Protein AF-A0A4S2LSS7-F1 (afdb_monomer_lite)

pLDDT: mean 70.33, std 18.89, range [40.91, 97.19]

Sequence (166 aa):
HYPRILLAERMEAREIIANPADLASRGIEGVDDLSCWMYGPEFIDEPKIPVSPLTPDRSPDGVELKTIRATVNVLSTRSVSERLFVRWSSWFTLLKAIAWLRRFIQYLMHKFKRHIIMPTAGHLQVKELTEAQMVIVRQVQAEVYGDEINRLKTDTQSKPTRVSAL

Secondary structure (DSSP, 8-state):
--HHHHHHHHHHHHHHHT-HHHHHHH---SHHHHHHHHH--GGGSSS-----S---S-PPTT-----------------HHHHHHHH-S-HHHHHHHHHHHHHHHHHHHHHTTS--SPPPPSSPPHHHHHHHHHHHHHHHHHHHSHHHHHHHHHHHHS--------

Structure (mmCIF, N/CA/C/O backbone):
data_AF-A0A4S2LSS7-F1
#
_entry.id   AF-A0A4S2LSS7-F1
#
loop_
_atom_site.group_PDB
_atom_site.id
_atom_site.type_symbol
_atom_site.label_atom_id
_atom_site.label_alt_id
_atom_site.label_comp_id
_atom_site.label_asym_id
_atom_site.label_entity_id
_atom_site.label_seq_id
_atom_site.pdbx_PDB_ins_code
_atom_site.Cartn_x
_atom_site.Cartn_y
_atom_site.Cartn_z
_atom_site.occupancy
_atom_site.B_iso_or_equiv
_atom_site.auth_seq_id
_atom_site.auth_comp_id
_atom_site.auth_asym_id
_atom_site.auth_atom_id
_atom_site.pdbx_PDB_model_num
ATOM 1 N N . HIS A 1 1 ? -22.829 68.697 -2.150 1.00 48.81 1 HIS A N 1
ATOM 2 C CA . HIS A 1 1 ? -21.864 67.646 -2.541 1.00 48.81 1 HIS A CA 1
ATOM 3 C C . HIS A 1 1 ? -20.801 67.314 -1.479 1.00 48.81 1 HIS A C 1
ATOM 5 O O . HIS A 1 1 ? -20.144 66.297 -1.626 1.00 48.81 1 HIS A O 1
ATOM 11 N N . TYR A 1 2 ? -20.689 68.070 -0.377 1.00 45.69 2 TYR A N 1
ATOM 12 C CA . TYR A 1 2 ? -19.737 67.810 0.719 1.00 45.69 2 TYR A CA 1
ATOM 13 C C . TYR A 1 2 ? -20.158 66.838 1.856 1.00 45.69 2 TYR A C 1
ATOM 15 O O . TYR A 1 2 ? -19.264 66.291 2.492 1.00 45.69 2 TYR A O 1
ATOM 23 N N . PRO A 1 3 ? -21.446 66.537 2.142 1.00 49.56 3 PRO A N 1
ATOM 24 C CA . PRO A 1 3 ? -21.781 65.740 3.334 1.00 49.56 3 PRO A CA 1
ATOM 25 C C . PRO A 1 3 ? -21.597 64.222 3.162 1.00 49.56 3 PRO A C 1
ATOM 27 O O . PRO A 1 3 ? -21.523 63.507 4.154 1.00 49.56 3 PRO A O 1
ATOM 30 N N . ARG A 1 4 ? -21.510 63.708 1.924 1.00 40.91 4 ARG A N 1
ATOM 31 C CA . ARG A 1 4 ? -21.318 62.265 1.671 1.00 40.91 4 ARG A CA 1
ATOM 32 C C . ARG A 1 4 ? -19.874 61.798 1.859 1.00 40.91 4 ARG A C 1
ATOM 34 O O . ARG A 1 4 ? -19.673 60.651 2.231 1.00 40.91 4 ARG A O 1
ATOM 41 N N . ILE A 1 5 ? -18.898 62.680 1.642 1.00 45.28 5 ILE A N 1
ATOM 42 C CA . ILE A 1 5 ? -17.471 62.349 1.774 1.00 45.28 5 ILE A CA 1
ATOM 43 C C . ILE A 1 5 ? -17.118 62.164 3.256 1.00 45.28 5 ILE A C 1
ATOM 45 O O . ILE A 1 5 ? -16.554 61.144 3.625 1.00 45.28 5 ILE A O 1
ATOM 49 N N . LEU A 1 6 ? -17.600 63.064 4.121 1.00 46.19 6 LEU A N 1
ATOM 50 C CA . LEU A 1 6 ? -17.404 62.970 5.575 1.00 46.19 6 LEU A CA 1
ATOM 51 C C . LEU A 1 6 ? -18.062 61.728 6.199 1.00 46.19 6 LEU A C 1
ATOM 53 O O . LEU A 1 6 ? -17.600 61.227 7.218 1.00 46.19 6 LEU A O 1
ATOM 57 N N . LEU A 1 7 ? -19.154 61.229 5.610 1.00 47.69 7 LEU A N 1
ATOM 58 C CA . LEU A 1 7 ? -19.819 60.001 6.057 1.00 47.69 7 LEU A CA 1
ATOM 59 C C . LEU A 1 7 ? -19.039 58.744 5.661 1.00 47.69 7 LEU A C 1
ATOM 61 O O . LEU A 1 7 ? -18.979 57.819 6.463 1.00 47.69 7 LEU A O 1
ATOM 65 N N . ALA A 1 8 ? -18.434 58.719 4.471 1.00 45.53 8 ALA A N 1
ATOM 66 C CA . ALA A 1 8 ? -17.576 57.616 4.043 1.00 45.53 8 ALA A CA 1
ATOM 67 C C . ALA A 1 8 ? -16.301 57.554 4.898 1.00 45.53 8 ALA A C 1
ATOM 69 O O . ALA A 1 8 ? -16.014 56.517 5.481 1.00 45.53 8 ALA A O 1
ATOM 70 N N . GLU A 1 9 ? -15.638 58.693 5.099 1.00 44.44 9 GLU A N 1
ATOM 71 C CA . GLU A 1 9 ? -14.413 58.808 5.902 1.00 44.44 9 GLU A CA 1
ATOM 72 C C . GLU A 1 9 ? -14.654 58.444 7.384 1.00 44.44 9 GLU A C 1
ATOM 74 O O . GLU A 1 9 ? -13.829 57.803 8.032 1.00 44.44 9 GLU A O 1
ATOM 79 N N . ARG A 1 10 ? -15.845 58.758 7.920 1.00 44.72 10 ARG A N 1
ATOM 80 C CA . ARG A 1 10 ? -16.262 58.375 9.283 1.00 44.72 10 ARG A CA 1
ATOM 81 C C . ARG A 1 10 ? -16.635 56.893 9.424 1.00 44.72 10 ARG A C 1
ATOM 83 O O . ARG A 1 10 ? -16.592 56.374 10.539 1.00 44.72 10 ARG A O 1
ATOM 90 N N . MET A 1 11 ? -17.030 56.226 8.340 1.00 46.72 11 MET A N 1
ATOM 91 C CA . MET A 1 11 ? -17.327 54.786 8.329 1.00 46.72 11 MET A CA 1
ATOM 92 C C . MET A 1 11 ? -16.046 53.969 8.135 1.00 46.72 11 MET A C 1
ATOM 94 O O . MET A 1 11 ? -15.845 53.000 8.859 1.00 46.72 11 MET A O 1
ATOM 98 N N . GLU A 1 12 ? -15.136 54.431 7.276 1.00 50.50 12 GLU A N 1
ATOM 99 C CA . GLU A 1 12 ? -13.802 53.846 7.080 1.00 50.50 12 GLU A CA 1
ATOM 100 C C . GLU A 1 12 ? -12.968 53.945 8.368 1.00 50.50 12 GLU A C 1
ATOM 102 O O . GLU A 1 12 ? -12.377 52.965 8.814 1.00 50.50 12 GLU A O 1
ATOM 107 N N . ALA A 1 13 ? -13.030 55.086 9.068 1.00 46.25 13 ALA A N 1
ATOM 108 C CA . ALA A 1 13 ? -12.410 55.230 10.385 1.00 46.25 13 ALA A CA 1
ATOM 109 C C . ALA A 1 13 ? -13.007 54.278 11.441 1.00 46.25 13 ALA A C 1
ATOM 111 O O . ALA A 1 13 ? -12.291 53.828 12.331 1.00 46.25 13 ALA A O 1
ATOM 112 N N . ARG A 1 14 ? -14.303 53.943 11.359 1.00 46.03 14 ARG A N 1
ATOM 113 C CA . ARG A 1 14 ? -14.941 52.979 12.275 1.00 46.03 14 ARG A CA 1
ATOM 114 C C . ARG A 1 14 ? -14.537 51.534 11.984 1.00 46.03 14 ARG A C 1
ATOM 116 O O . ARG A 1 14 ? -14.390 50.770 12.932 1.00 46.03 14 ARG A O 1
ATOM 123 N N . GLU A 1 15 ? -14.326 51.175 10.719 1.00 50.25 15 GLU A N 1
ATOM 124 C CA . GLU A 1 15 ? -13.810 49.852 10.337 1.00 50.25 15 GLU A CA 1
ATOM 125 C C . GLU A 1 15 ? -12.342 49.660 10.742 1.00 50.25 15 GLU A C 1
ATOM 127 O O . GLU A 1 15 ? -11.971 48.570 11.172 1.00 50.25 15 GLU A O 1
ATOM 132 N N . ILE A 1 16 ? -11.521 50.716 10.696 1.00 49.56 16 ILE A N 1
ATOM 133 C CA . ILE A 1 16 ? -10.115 50.649 11.132 1.00 49.56 16 ILE A CA 1
ATOM 134 C C . ILE A 1 16 ? -10.013 50.460 12.655 1.00 49.56 16 ILE A C 1
ATOM 136 O O . ILE A 1 16 ? -9.217 49.646 13.115 1.00 49.56 16 ILE A O 1
ATOM 140 N N . ILE A 1 17 ? -10.863 51.134 13.441 1.00 52.09 17 ILE A N 1
ATOM 141 C CA . ILE A 1 17 ? -10.866 51.025 14.915 1.00 52.09 17 ILE A CA 1
ATOM 142 C C . ILE A 1 17 ? -11.291 49.624 15.394 1.00 52.09 17 ILE A C 1
ATOM 144 O O . ILE A 1 17 ? -10.882 49.193 16.468 1.00 52.09 17 ILE A O 1
ATOM 148 N N . ALA A 1 18 ? -12.090 48.900 14.606 1.00 55.41 18 ALA A N 1
ATOM 149 C CA . ALA A 1 18 ? -12.564 47.559 14.945 1.00 55.41 18 ALA A CA 1
ATOM 150 C C . ALA A 1 18 ? -11.666 46.430 14.411 1.00 55.41 18 ALA A C 1
ATOM 152 O O . ALA A 1 18 ? -11.982 45.258 14.620 1.00 55.41 18 ALA A O 1
ATOM 153 N N . ASN A 1 19 ? -10.570 46.751 13.714 1.00 61.22 19 ASN A N 1
ATOM 154 C CA . ASN A 1 19 ? -9.606 45.748 13.291 1.00 61.22 19 ASN A CA 1
ATOM 155 C C . ASN A 1 19 ? -8.628 45.473 14.444 1.00 61.22 19 ASN A C 1
ATOM 157 O O . ASN A 1 19 ? -7.757 46.307 14.701 1.00 61.22 19 ASN A O 1
ATOM 161 N N . PRO A 1 20 ? -8.695 44.307 15.112 1.00 61.88 20 PRO A N 1
ATOM 162 C CA . PRO A 1 20 ? -7.793 44.005 16.218 1.00 61.88 20 PRO A CA 1
ATOM 163 C C . PRO A 1 20 ? -6.317 44.101 15.801 1.00 61.88 20 PRO A C 1
ATOM 165 O O . PRO A 1 20 ? -5.496 44.519 16.608 1.00 61.88 20 PRO A O 1
ATOM 168 N N . ALA A 1 21 ? -5.972 43.843 14.529 1.00 61.56 21 ALA A N 1
ATOM 169 C CA . ALA A 1 21 ? -4.608 43.996 14.005 1.00 61.56 21 ALA A CA 1
ATOM 170 C C . ALA A 1 21 ? -4.036 45.428 14.137 1.00 61.56 21 ALA A C 1
ATOM 172 O O . ALA A 1 21 ? -2.816 45.595 14.212 1.00 61.56 21 ALA A O 1
ATOM 173 N N . ASP A 1 22 ? -4.893 46.452 14.193 1.00 65.25 22 ASP A N 1
ATOM 174 C CA . ASP A 1 22 ? -4.479 47.852 14.331 1.00 65.25 22 ASP A CA 1
ATOM 175 C C . ASP A 1 22 ? -4.070 48.200 15.777 1.00 65.25 22 ASP A C 1
ATOM 177 O O . ASP A 1 22 ? -3.147 48.990 15.991 1.00 65.25 22 ASP A O 1
ATOM 181 N N . LEU A 1 23 ? -4.660 47.531 16.781 1.00 64.25 23 LEU A N 1
ATOM 182 C CA . LEU A 1 23 ? -4.336 47.728 18.205 1.00 64.25 23 LEU A CA 1
ATOM 183 C C . LEU A 1 23 ? -2.876 47.368 18.519 1.00 64.25 23 LEU A C 1
ATOM 185 O O . LEU A 1 23 ? -2.198 48.080 19.260 1.00 64.25 23 LEU A O 1
ATOM 189 N N . ALA A 1 24 ? -2.346 46.313 17.893 1.00 59.22 24 ALA A N 1
ATOM 190 C CA . ALA A 1 24 ? -0.934 45.953 18.030 1.00 59.22 24 ALA A CA 1
ATOM 191 C C . ALA A 1 24 ? 0.021 46.995 17.419 1.00 59.22 24 ALA A C 1
ATOM 193 O O . ALA A 1 24 ? 1.156 47.120 17.877 1.00 59.22 24 ALA A O 1
ATOM 194 N N . SER A 1 25 ? -0.426 47.751 16.410 1.00 64.38 25 SER A N 1
ATOM 195 C CA . SER A 1 25 ? 0.394 48.769 15.737 1.00 64.38 25 SER A CA 1
ATOM 196 C C . SER A 1 25 ? 0.390 50.116 16.469 1.00 64.38 25 SER A C 1
ATOM 198 O O . SER A 1 25 ? 1.351 50.876 16.350 1.00 64.38 25 SER A O 1
ATOM 200 N N . ARG A 1 26 ? -0.672 50.417 17.231 1.00 66.06 26 ARG A N 1
ATOM 201 C CA . ARG A 1 26 ? -0.864 51.699 17.938 1.00 66.06 26 ARG A CA 1
ATOM 202 C C . ARG A 1 26 ? -0.479 51.670 19.419 1.00 66.06 26 ARG A C 1
ATOM 204 O O . ARG A 1 26 ? -0.208 52.728 19.978 1.00 66.06 26 ARG A O 1
ATOM 211 N N . GLY A 1 27 ? -0.391 50.481 20.014 1.00 60.28 27 GLY A N 1
ATOM 212 C CA . GLY A 1 27 ? -0.133 50.296 21.440 1.00 60.28 27 GLY A CA 1
ATOM 213 C C . GLY A 1 27 ? -1.432 50.113 22.225 1.00 60.28 27 GLY A C 1
ATOM 214 O O . GLY A 1 27 ? -2.445 50.736 21.928 1.00 60.28 27 GLY A O 1
ATOM 215 N N . ILE A 1 28 ? -1.395 49.219 23.213 1.00 65.12 28 ILE A N 1
ATOM 216 C CA . ILE A 1 28 ? -2.538 48.873 24.066 1.00 65.12 28 ILE A CA 1
ATOM 217 C C . ILE A 1 28 ? -2.503 49.804 25.280 1.00 65.12 28 ILE A C 1
ATOM 219 O O . ILE A 1 28 ? -1.612 49.675 26.122 1.00 65.12 28 ILE A O 1
ATOM 223 N N . GLU A 1 29 ? -3.442 50.748 25.363 1.00 64.00 29 GLU A N 1
ATOM 224 C CA . GLU A 1 29 ? -3.478 51.749 26.442 1.00 64.00 29 GLU A CA 1
ATOM 225 C C . GLU A 1 29 ? -4.405 51.345 27.609 1.00 64.00 29 GLU A C 1
ATOM 227 O O . GLU A 1 29 ? -4.326 51.936 28.687 1.00 64.00 29 GLU A O 1
ATOM 232 N N . GLY A 1 30 ? -5.230 50.298 27.450 1.00 69.62 30 GLY A N 1
ATOM 233 C CA . GLY A 1 30 ? -6.184 49.846 28.470 1.00 69.62 30 GLY A CA 1
ATOM 234 C C . GLY A 1 30 ? -6.481 48.342 28.471 1.00 69.62 30 GLY A C 1
ATOM 235 O O . GLY A 1 30 ? -6.139 47.606 27.547 1.00 69.62 30 GLY A O 1
ATOM 236 N N . VAL A 1 31 ? -7.136 47.873 29.538 1.00 64.06 31 VAL A N 1
ATOM 237 C CA . VAL A 1 31 ? -7.511 46.453 29.720 1.00 64.06 31 VAL A CA 1
ATOM 238 C C . VAL A 1 31 ? -8.542 46.001 28.675 1.00 64.06 31 VAL A C 1
ATOM 240 O O . VAL A 1 31 ? -8.500 44.852 28.238 1.00 64.06 31 VAL A O 1
ATOM 243 N N . ASP A 1 32 ? -9.405 46.915 28.228 1.00 65.19 32 ASP A N 1
ATOM 244 C CA . ASP A 1 32 ? -10.422 46.659 27.200 1.00 65.19 32 ASP A CA 1
ATOM 245 C C . ASP A 1 32 ? -9.809 46.482 25.795 1.00 65.19 32 ASP A C 1
ATOM 247 O O . ASP A 1 32 ? -10.270 45.662 25.004 1.00 65.19 32 ASP A O 1
ATOM 251 N N . ASP A 1 33 ? -8.701 47.166 25.497 1.00 65.44 33 ASP A N 1
ATOM 252 C CA . ASP A 1 33 ? -7.963 46.966 24.240 1.00 65.44 33 ASP A CA 1
ATOM 253 C C . ASP A 1 33 ? -7.259 45.600 24.222 1.00 65.44 33 ASP A C 1
ATOM 255 O O . ASP A 1 33 ? -7.191 44.927 23.190 1.00 65.44 33 ASP A O 1
ATOM 259 N N . LEU A 1 34 ? -6.761 45.153 25.382 1.00 66.75 34 LEU A N 1
ATOM 260 C CA . LEU A 1 34 ? -6.143 43.837 25.520 1.00 66.75 34 LEU A CA 1
ATOM 261 C C . LEU A 1 34 ? -7.175 42.712 25.378 1.00 66.75 34 LEU A C 1
ATOM 263 O O . LEU A 1 34 ? -6.867 41.682 24.779 1.00 66.75 34 LEU A O 1
ATOM 267 N N . SER A 1 35 ? -8.388 42.888 25.911 1.00 67.50 35 SER A N 1
ATOM 268 C CA . SER A 1 35 ? -9.455 41.895 25.760 1.00 67.50 35 SER A CA 1
ATOM 269 C C . SER A 1 35 ? -9.916 41.797 24.302 1.00 67.50 35 SER A C 1
ATOM 271 O O . SER A 1 35 ? -10.004 40.687 23.781 1.00 67.50 35 SER A O 1
ATOM 273 N N . CYS A 1 36 ? -10.082 42.926 23.606 1.00 68.19 36 CYS A N 1
ATOM 274 C CA . CYS A 1 36 ? -10.400 42.956 22.177 1.00 68.19 36 CYS A CA 1
ATOM 275 C C . CYS A 1 36 ? -9.308 42.286 21.318 1.00 68.19 36 CYS A C 1
ATOM 277 O O . CYS A 1 36 ? -9.617 41.556 20.379 1.00 68.19 36 CYS A O 1
ATOM 279 N N . TRP A 1 37 ? -8.025 42.450 21.663 1.00 67.88 37 TRP A N 1
ATOM 280 C CA . TRP A 1 37 ? -6.932 41.723 21.001 1.00 67.88 37 TRP A CA 1
ATOM 281 C C . TRP A 1 37 ? -6.966 40.210 21.271 1.00 67.88 37 TRP A C 1
ATOM 283 O O . TRP A 1 37 ? -6.777 39.410 20.356 1.00 67.88 37 TRP A O 1
ATOM 293 N N . MET A 1 38 ? -7.173 39.808 22.528 1.00 67.88 38 MET A N 1
ATOM 294 C CA . MET A 1 38 ? -7.085 38.402 22.944 1.00 67.88 38 MET A CA 1
ATOM 295 C C . MET A 1 38 ? -8.289 37.565 22.512 1.00 67.88 38 MET A C 1
ATOM 297 O O . MET A 1 38 ? -8.124 36.387 22.197 1.00 67.88 38 MET A O 1
ATOM 301 N N . TYR A 1 39 ? -9.483 38.155 22.510 1.00 70.00 39 TYR A N 1
ATOM 302 C CA . TYR A 1 39 ? -10.738 37.448 22.244 1.00 70.00 39 TYR A CA 1
ATOM 303 C C . TYR A 1 39 ? -11.390 37.858 20.920 1.00 70.00 39 TYR A C 1
ATOM 305 O O . TYR A 1 39 ? -12.260 37.147 20.426 1.00 70.00 39 TYR A O 1
ATOM 313 N N . GLY A 1 40 ? -10.920 38.942 20.300 1.00 67.12 40 GLY A N 1
ATOM 314 C CA . GLY A 1 40 ? -11.523 39.502 19.099 1.00 67.12 40 GLY A CA 1
ATOM 315 C C . GLY A 1 40 ? -12.780 40.330 19.401 1.00 67.12 40 GLY A C 1
ATOM 316 O O . GLY A 1 40 ? -13.273 40.353 20.529 1.00 67.12 40 GLY A O 1
ATOM 317 N N . PRO A 1 41 ? -13.296 41.053 18.397 1.00 67.88 41 PRO A N 1
ATOM 318 C CA . PRO A 1 41 ? -14.520 41.834 18.529 1.00 67.88 41 PRO A CA 1
ATOM 319 C C . PRO A 1 41 ? -15.765 40.940 18.649 1.00 67.88 41 PRO A C 1
ATOM 321 O O . PRO A 1 41 ? -15.857 39.889 18.014 1.00 67.88 41 PRO A O 1
ATOM 324 N N . GLU A 1 42 ? -16.764 41.411 19.401 1.00 62.38 42 GLU A N 1
ATOM 325 C CA . GLU A 1 42 ? -17.982 40.659 19.762 1.00 62.38 42 GLU A CA 1
ATOM 326 C C . GLU A 1 42 ? -18.777 40.129 18.553 1.00 62.38 42 GLU A C 1
ATOM 328 O O . GLU A 1 42 ? -19.435 39.095 18.648 1.00 62.38 42 GLU A O 1
ATOM 333 N N . PHE A 1 43 ? -18.672 40.775 17.384 1.00 61.66 43 PHE A N 1
ATOM 334 C CA . PHE A 1 43 ? -19.383 40.350 16.172 1.00 61.66 43 PHE A CA 1
ATOM 335 C C . PHE A 1 43 ? -18.917 38.992 15.618 1.00 61.66 43 PHE A C 1
ATOM 337 O O . PHE A 1 43 ? -19.611 38.424 14.776 1.00 61.66 43 PHE A O 1
ATOM 344 N N . ILE A 1 44 ? -17.757 38.469 16.043 1.00 60.62 44 ILE A N 1
ATOM 345 C CA . ILE A 1 44 ? -17.295 37.125 15.649 1.00 60.62 44 ILE A CA 1
ATOM 346 C C . ILE A 1 44 ? -18.239 36.046 16.197 1.00 60.62 44 ILE A C 1
ATOM 348 O O . ILE A 1 44 ? -18.490 35.053 15.514 1.00 60.62 44 ILE A O 1
ATOM 352 N N . ASP A 1 45 ? -18.792 36.268 17.390 1.00 60.53 45 ASP A N 1
ATOM 353 C CA . ASP A 1 45 ? -19.693 35.328 18.062 1.00 60.53 45 ASP A CA 1
ATOM 354 C C . ASP A 1 45 ? -21.176 35.596 17.744 1.00 60.53 45 ASP A C 1
ATOM 356 O O . ASP A 1 45 ? -22.058 34.816 18.120 1.00 60.53 45 ASP A O 1
ATOM 360 N N . GLU A 1 46 ? -21.479 36.666 17.002 1.00 62.88 46 GLU A N 1
ATOM 361 C CA . GLU A 1 46 ? -22.834 36.949 16.543 1.00 62.88 46 GLU A CA 1
ATOM 362 C C . GLU A 1 46 ? -23.189 36.116 15.293 1.00 62.88 46 GLU A C 1
ATOM 364 O O . GLU A 1 46 ? -22.494 36.154 14.277 1.00 62.88 46 GLU A O 1
ATOM 369 N N . PRO A 1 47 ? -24.339 35.415 15.269 1.00 58.72 47 PRO A N 1
ATOM 370 C CA . PRO A 1 47 ? -24.743 34.580 14.132 1.00 58.72 47 PRO A CA 1
ATOM 371 C C . PRO A 1 47 ? -25.146 35.381 12.877 1.00 58.72 47 PRO A C 1
ATOM 373 O O . PRO A 1 47 ? -25.531 34.793 11.864 1.00 58.72 47 PRO A O 1
ATOM 376 N N . LYS A 1 48 ? -25.107 36.718 12.928 1.00 58.94 48 LYS A N 1
ATOM 377 C CA . LYS A 1 48 ? -25.488 37.608 11.829 1.00 58.94 48 LYS A CA 1
ATOM 378 C C . LYS A 1 48 ? -24.308 38.481 11.426 1.00 58.94 48 LYS A C 1
ATOM 380 O O . LYS A 1 48 ? -24.106 39.566 11.951 1.00 58.94 48 LYS A O 1
ATOM 385 N N . ILE A 1 49 ? -23.594 38.027 10.404 1.00 58.72 49 ILE A N 1
ATOM 386 C CA . ILE A 1 49 ? -22.631 38.856 9.681 1.00 58.72 49 ILE A CA 1
ATOM 387 C C . ILE A 1 49 ? -23.410 40.025 9.044 1.00 58.72 49 ILE A C 1
ATOM 389 O O . ILE A 1 49 ? -24.368 39.769 8.303 1.00 58.72 49 ILE A O 1
ATOM 393 N N . PRO A 1 50 ? -23.050 41.297 9.297 1.00 53.28 50 PRO A N 1
ATOM 394 C CA . PRO A 1 50 ? -23.676 42.426 8.626 1.00 53.28 50 PRO A CA 1
ATOM 395 C C . PRO A 1 50 ? -23.385 42.342 7.126 1.00 53.28 50 PRO A C 1
ATOM 397 O O . PRO A 1 50 ? -22.244 42.458 6.684 1.00 53.28 50 PRO A O 1
ATOM 400 N N . VAL A 1 51 ? -24.422 42.116 6.323 1.00 52.25 51 VAL A N 1
ATOM 401 C CA . VAL A 1 51 ? -24.301 42.153 4.865 1.00 52.25 51 VAL A CA 1
ATOM 402 C C . VAL A 1 51 ? -24.082 43.610 4.465 1.00 52.25 51 VAL A C 1
ATOM 404 O O . VAL A 1 51 ? -24.981 44.439 4.615 1.00 52.25 51 VAL A O 1
ATOM 407 N N . SER A 1 52 ? -22.881 43.938 3.987 1.00 51.50 52 SER A N 1
ATOM 408 C CA . SER A 1 52 ? -22.596 45.269 3.447 1.00 51.50 52 SER A CA 1
ATOM 409 C C . SER A 1 52 ? -23.509 45.536 2.235 1.00 51.50 52 SER A C 1
ATOM 411 O O . SER A 1 52 ? -23.583 44.681 1.350 1.00 51.50 52 SER A O 1
ATOM 413 N N . PRO A 1 53 ? -24.193 46.696 2.133 1.00 51.81 53 PRO A N 1
ATOM 414 C CA . PRO A 1 53 ? -25.106 46.991 1.022 1.00 51.81 53 PRO A CA 1
ATOM 415 C C . PRO A 1 53 ? -24.410 47.202 -0.335 1.00 51.81 53 PRO A C 1
ATOM 417 O O . PRO A 1 53 ? -25.069 47.546 -1.314 1.00 51.81 53 PRO A O 1
ATOM 420 N N . LEU A 1 54 ? -23.084 47.065 -0.401 1.00 51.72 54 LEU A N 1
ATOM 421 C CA . LEU A 1 54 ? -22.262 47.433 -1.553 1.00 51.72 54 LEU A CA 1
ATOM 422 C C . LEU A 1 54 ? -21.638 46.212 -2.236 1.00 51.72 54 LEU A C 1
ATOM 424 O O . LEU A 1 54 ? -20.440 46.190 -2.501 1.00 51.72 54 LEU A O 1
ATOM 428 N N . THR A 1 55 ? -22.437 45.199 -2.563 1.00 46.53 55 THR A N 1
ATOM 429 C CA . THR A 1 55 ? -22.032 44.194 -3.555 1.00 46.53 55 THR A CA 1
ATOM 430 C C . THR A 1 55 ? -22.460 44.675 -4.945 1.00 46.53 55 THR A C 1
ATOM 432 O O . THR A 1 55 ? -23.664 44.735 -5.205 1.00 46.53 55 THR A O 1
ATOM 435 N N . PRO A 1 56 ? -21.543 45.025 -5.867 1.00 45.16 56 PRO A N 1
ATOM 436 C CA . PRO A 1 56 ? -21.916 45.212 -7.261 1.00 45.16 56 PRO A CA 1
ATOM 437 C C . PRO A 1 56 ? -22.352 43.853 -7.821 1.00 45.16 56 PRO A C 1
ATOM 439 O O . PRO A 1 56 ? -21.577 42.899 -7.799 1.00 45.16 56 PRO A O 1
ATOM 442 N N . ASP A 1 57 ? -23.581 43.774 -8.330 1.00 48.78 57 ASP A N 1
ATOM 443 C CA . ASP A 1 57 ? -24.239 42.566 -8.862 1.00 48.78 57 ASP A CA 1
ATOM 444 C C . ASP A 1 57 ? -23.655 42.074 -10.205 1.00 48.78 57 ASP A C 1
ATOM 446 O O . ASP A 1 57 ? -24.351 41.571 -11.085 1.00 48.78 57 ASP A O 1
ATOM 450 N N . ARG A 1 58 ? -22.354 42.275 -10.441 1.00 47.41 58 ARG A N 1
ATOM 451 C CA . ARG A 1 58 ? -21.709 41.806 -11.667 1.00 47.41 58 ARG A CA 1
ATOM 452 C C . ARG A 1 58 ? -20.212 41.645 -11.480 1.00 47.41 58 ARG A C 1
ATOM 454 O O . ARG A 1 58 ? -19.462 42.618 -11.503 1.00 47.41 58 ARG A O 1
ATOM 461 N N . SER A 1 59 ? -19.768 40.401 -11.352 1.00 45.78 59 SER A N 1
ATOM 462 C CA . SER A 1 59 ? -18.373 40.051 -11.606 1.00 45.78 59 SER A CA 1
ATOM 463 C C . SER A 1 59 ? -18.095 40.274 -13.101 1.00 45.78 59 SER A C 1
ATOM 465 O O . SER A 1 59 ? -18.815 39.707 -13.924 1.00 45.78 59 SER A O 1
ATOM 467 N N . PRO A 1 60 ? -17.123 41.110 -13.500 1.00 46.41 60 PRO A N 1
ATOM 468 C CA . PRO A 1 60 ? -16.700 41.154 -14.892 1.00 46.41 60 PRO A CA 1
ATOM 469 C C . PRO A 1 60 ? -16.018 39.825 -15.247 1.00 46.41 60 PRO A C 1
ATOM 471 O O . PRO A 1 60 ? -15.140 39.358 -14.516 1.00 46.41 60 PRO A O 1
ATOM 474 N N . ASP A 1 61 ? -16.448 39.213 -16.353 1.00 46.94 61 ASP A N 1
ATOM 475 C CA . ASP A 1 61 ? -15.826 38.015 -16.919 1.00 46.94 61 ASP A CA 1
ATOM 476 C C . ASP A 1 61 ? -14.326 38.266 -17.127 1.00 46.94 61 ASP A C 1
ATOM 478 O O . ASP A 1 61 ? -13.936 39.181 -17.854 1.00 46.94 61 ASP A O 1
ATOM 482 N N . GLY A 1 62 ? -13.484 37.463 -16.471 1.00 53.25 62 GLY A N 1
ATOM 483 C CA . GLY A 1 62 ? -12.026 37.529 -16.620 1.00 53.25 62 GLY A CA 1
ATOM 484 C C . GLY A 1 62 ? -11.212 37.563 -15.326 1.00 53.25 62 GLY A C 1
ATOM 485 O O . GLY A 1 62 ? -9.986 37.604 -15.397 1.00 53.25 62 GLY A O 1
ATOM 486 N N . VAL A 1 63 ? -11.831 37.509 -14.142 1.00 46.16 63 VAL A N 1
ATOM 487 C CA . VAL A 1 63 ? -11.065 37.305 -12.904 1.00 46.16 63 VAL A CA 1
ATOM 488 C C . VAL A 1 63 ? -10.611 35.848 -12.843 1.00 46.16 63 VAL A C 1
ATOM 490 O O . VAL A 1 63 ? -11.397 34.950 -12.544 1.00 46.16 63 VAL A O 1
ATOM 493 N N . GLU A 1 64 ? -9.322 35.608 -13.096 1.00 47.41 64 GLU A N 1
ATOM 494 C CA . GLU A 1 64 ? -8.658 34.401 -12.615 1.00 47.41 64 GLU A CA 1
ATOM 495 C C . GLU A 1 64 ? -8.765 34.390 -11.088 1.00 47.41 64 GLU A C 1
ATOM 497 O O . GLU A 1 64 ? -7.951 34.976 -10.370 1.00 47.41 64 GLU A O 1
ATOM 502 N N . LEU A 1 65 ? -9.799 33.726 -10.574 1.00 53.22 65 LEU A N 1
ATOM 503 C CA . LEU A 1 65 ? -9.863 33.350 -9.177 1.00 53.22 65 LEU A CA 1
ATOM 504 C C . LEU A 1 65 ? -8.709 32.375 -8.956 1.00 53.22 65 LEU A C 1
ATOM 506 O O . LEU A 1 65 ? -8.849 31.166 -9.158 1.00 53.22 65 LEU A O 1
ATOM 510 N N . LYS A 1 66 ? -7.544 32.903 -8.556 1.00 53.06 66 LYS A N 1
ATOM 511 C CA . LYS A 1 66 ? -6.500 32.106 -7.918 1.00 53.06 66 LYS A CA 1
ATOM 512 C C . LYS A 1 66 ? -7.212 31.360 -6.810 1.00 53.06 66 LYS A C 1
ATOM 514 O O . LYS A 1 66 ? -7.590 31.954 -5.806 1.00 53.06 66 LYS A O 1
ATOM 519 N N . THR A 1 67 ? -7.460 30.074 -7.039 1.00 44.75 67 THR A N 1
ATOM 520 C CA . THR A 1 67 ? -8.012 29.190 -6.029 1.00 44.75 67 THR A CA 1
ATOM 521 C C . THR A 1 67 ? -7.006 29.234 -4.897 1.00 44.75 67 THR A C 1
ATOM 523 O O . THR A 1 67 ? -5.951 28.601 -4.978 1.00 44.75 67 THR A O 1
ATOM 526 N N . ILE A 1 68 ? -7.290 30.046 -3.880 1.00 48.66 68 ILE A N 1
ATOM 527 C CA . ILE A 1 68 ? -6.581 30.004 -2.618 1.00 48.66 68 ILE A CA 1
ATOM 528 C C . ILE A 1 68 ? -6.921 28.620 -2.098 1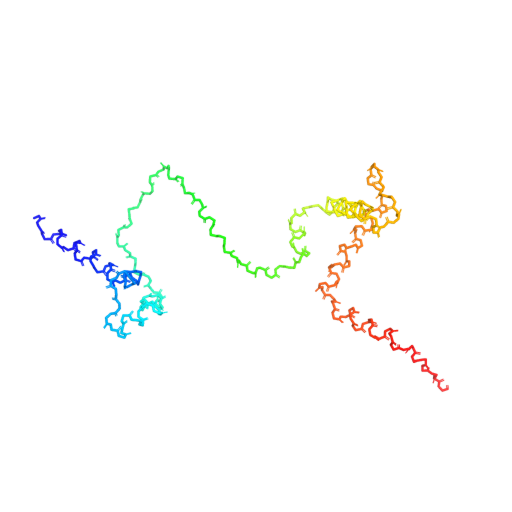.00 48.66 68 ILE A C 1
ATOM 530 O O . ILE A 1 68 ? -7.989 28.376 -1.541 1.00 48.66 68 ILE A O 1
ATOM 534 N N . ARG A 1 69 ? -6.037 27.664 -2.386 1.00 44.62 69 ARG A N 1
ATOM 535 C CA . ARG A 1 69 ? -6.031 26.378 -1.716 1.00 44.62 69 ARG A CA 1
ATOM 536 C C . ARG A 1 69 ? -5.627 26.712 -0.294 1.00 44.62 69 ARG A C 1
ATOM 538 O O . ARG A 1 69 ? -4.448 26.692 0.043 1.00 44.62 69 ARG A O 1
ATOM 545 N N . ALA A 1 70 ? -6.607 27.103 0.512 1.00 43.88 70 ALA A N 1
ATOM 546 C CA . ALA A 1 70 ? -6.484 27.004 1.943 1.00 43.88 70 ALA A CA 1
ATOM 547 C C . ALA A 1 70 ? -6.200 25.526 2.191 1.00 43.88 70 ALA A C 1
ATOM 549 O O . ALA A 1 70 ? -7.074 24.672 2.031 1.00 43.88 70 ALA A O 1
ATOM 550 N N . THR A 1 71 ? -4.938 25.207 2.462 1.00 44.75 71 THR A N 1
ATOM 551 C CA . THR A 1 71 ? -4.552 23.889 2.942 1.00 44.75 71 THR A CA 1
ATOM 552 C C . THR A 1 71 ? -5.097 23.801 4.356 1.00 44.75 71 THR A C 1
ATOM 554 O O . THR A 1 71 ? -4.384 24.003 5.334 1.00 44.75 71 THR A O 1
ATOM 557 N N . VAL A 1 72 ? -6.405 23.582 4.468 1.00 44.03 72 VAL A N 1
ATOM 558 C CA . VAL A 1 72 ? -7.006 23.168 5.720 1.00 44.03 72 VAL A CA 1
ATOM 559 C C . VAL A 1 72 ? -6.402 21.799 5.964 1.00 44.03 72 VAL A C 1
ATOM 561 O O . VAL A 1 72 ? -6.664 20.851 5.220 1.00 44.03 72 VAL A O 1
ATOM 564 N N . ASN A 1 73 ? -5.541 21.708 6.973 1.00 43.84 73 ASN A N 1
ATOM 565 C CA . ASN A 1 73 ? -5.110 20.433 7.516 1.00 43.84 73 ASN A CA 1
ATOM 566 C C . ASN A 1 73 ? -6.332 19.837 8.225 1.00 43.84 73 ASN A C 1
ATOM 568 O O . ASN A 1 73 ? -6.445 19.841 9.447 1.00 43.84 73 ASN A O 1
ATOM 572 N N . VAL A 1 74 ? -7.304 19.377 7.437 1.00 47.16 74 VAL A N 1
ATOM 573 C CA . VAL A 1 74 ? -8.348 18.501 7.933 1.00 47.16 74 VAL A CA 1
ATOM 574 C C . VAL A 1 74 ? -7.583 17.266 8.366 1.00 47.16 74 VAL A C 1
ATOM 576 O O . VAL A 1 74 ? -7.041 16.546 7.522 1.00 47.16 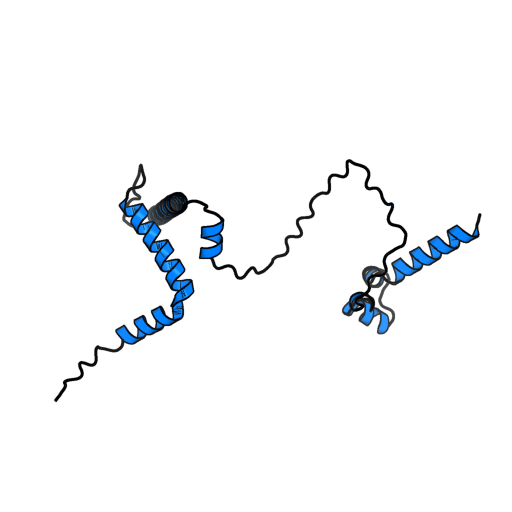74 VAL A O 1
ATOM 579 N N . LEU A 1 75 ? -7.500 17.039 9.677 1.00 49.12 75 LEU A N 1
ATOM 580 C CA . LEU A 1 75 ? -7.132 15.745 10.235 1.00 49.12 75 LEU A CA 1
ATOM 581 C C . LEU A 1 75 ? -8.249 14.775 9.837 1.00 49.12 75 LEU A C 1
ATOM 583 O O . LEU A 1 75 ? -9.150 14.444 10.597 1.00 49.12 75 LEU A O 1
ATOM 587 N N . SER A 1 76 ? -8.257 14.404 8.561 1.00 51.03 76 SER A N 1
ATOM 588 C CA . SER A 1 76 ? -9.185 13.446 8.016 1.00 51.03 76 SER A CA 1
ATOM 589 C C . SER A 1 76 ? -8.730 12.119 8.588 1.00 51.03 76 SER A C 1
ATOM 591 O O . SER A 1 76 ? -7.710 11.568 8.169 1.00 51.03 76 SER A O 1
ATOM 593 N N . THR A 1 77 ? -9.479 11.624 9.569 1.00 59.69 77 THR A N 1
ATOM 594 C CA . THR A 1 77 ? -9.351 10.303 10.200 1.00 59.69 77 THR A CA 1
ATOM 595 C C . THR A 1 77 ? -9.639 9.163 9.219 1.00 59.69 77 THR A C 1
ATOM 597 O O . THR A 1 77 ? -10.070 8.086 9.610 1.00 59.69 77 THR A O 1
ATOM 600 N N . ARG A 1 78 ? -9.390 9.368 7.921 1.00 64.25 78 ARG A N 1
ATOM 601 C CA . ARG A 1 78 ? -9.414 8.299 6.934 1.00 64.25 78 ARG A CA 1
ATOM 602 C C . ARG A 1 78 ? -8.286 7.338 7.238 1.00 64.25 78 ARG A C 1
ATOM 604 O O . ARG A 1 78 ? -7.133 7.756 7.426 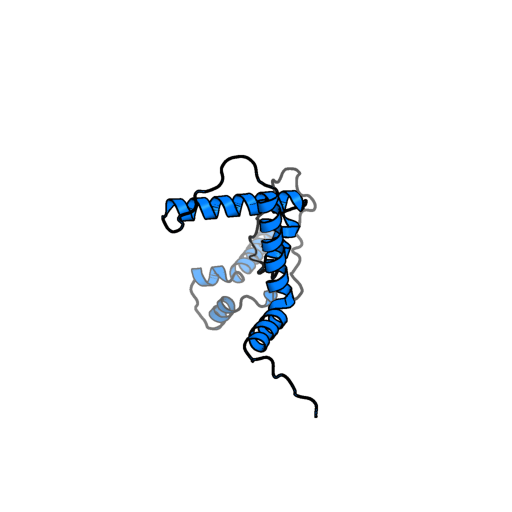1.00 64.25 78 ARG A O 1
ATOM 611 N N . SER A 1 79 ? -8.615 6.055 7.261 1.00 76.75 79 SER A N 1
ATOM 612 C CA . SER A 1 79 ? -7.615 5.020 7.479 1.00 76.75 79 SER A CA 1
ATOM 613 C C . SER A 1 79 ? -6.595 5.019 6.330 1.00 76.75 79 SER A C 1
ATOM 615 O O . SER A 1 79 ? -6.834 5.561 5.240 1.00 76.75 79 SER A O 1
ATOM 617 N N . VAL A 1 80 ? -5.409 4.449 6.563 1.00 77.44 80 VAL A N 1
ATOM 618 C CA . VAL A 1 80 ? -4.385 4.345 5.510 1.00 77.44 80 VAL A CA 1
ATOM 619 C C . VAL A 1 80 ? -4.940 3.538 4.336 1.00 77.44 80 VAL A C 1
ATOM 621 O O . VAL A 1 80 ? -4.751 3.932 3.181 1.00 77.44 80 VAL A O 1
ATOM 624 N N . SER A 1 81 ? -5.684 2.473 4.633 1.00 79.81 81 SER A N 1
ATOM 625 C CA . SER A 1 81 ? -6.370 1.655 3.636 1.00 79.81 81 SER A CA 1
ATOM 626 C C . SER A 1 81 ? -7.389 2.453 2.827 1.00 79.81 81 SER A C 1
ATOM 628 O O . SER A 1 81 ? -7.369 2.391 1.601 1.00 79.81 81 SER A O 1
ATOM 630 N N . GLU A 1 82 ? -8.227 3.268 3.470 1.00 82.06 82 GLU A N 1
ATOM 631 C CA . GLU A 1 82 ? -9.240 4.072 2.778 1.00 82.06 82 GLU A CA 1
ATOM 632 C C . GLU A 1 82 ? -8.607 5.025 1.751 1.00 82.06 82 GLU A C 1
ATOM 634 O O . GLU A 1 82 ? -9.027 5.088 0.594 1.00 82.06 82 GLU A O 1
ATOM 639 N N . ARG A 1 83 ? -7.514 5.705 2.123 1.00 81.88 83 ARG A N 1
ATOM 640 C CA . ARG A 1 83 ? -6.766 6.561 1.185 1.00 81.88 83 ARG A CA 1
ATOM 641 C C . ARG A 1 83 ? -6.129 5.770 0.042 1.00 81.88 83 ARG A C 1
ATOM 643 O O . ARG A 1 83 ? -6.052 6.273 -1.081 1.00 81.88 83 ARG A O 1
ATOM 650 N N . LEU A 1 84 ? -5.638 4.562 0.320 1.00 81.50 84 LEU A N 1
ATOM 651 C CA . LEU A 1 84 ? -5.049 3.688 -0.694 1.00 81.50 84 LEU A CA 1
ATOM 652 C C . LEU A 1 84 ? -6.100 3.219 -1.703 1.00 81.50 84 LEU A C 1
ATOM 654 O O . LEU A 1 84 ? -5.851 3.313 -2.901 1.00 81.50 84 LEU A O 1
ATOM 658 N N . PHE A 1 85 ? -7.274 2.788 -1.247 1.00 83.88 85 PHE A N 1
ATOM 659 C CA . PHE A 1 85 ? -8.340 2.318 -2.130 1.00 83.88 85 PHE A CA 1
ATOM 660 C C . PHE A 1 85 ? -8.944 3.439 -2.977 1.00 83.88 85 PHE A C 1
ATOM 662 O O . PHE A 1 85 ? -9.158 3.245 -4.167 1.00 83.88 85 PHE A O 1
ATOM 669 N N . VAL A 1 86 ? -9.136 4.637 -2.416 1.00 83.88 86 VAL A N 1
ATOM 670 C CA . VAL A 1 86 ? -9.658 5.787 -3.180 1.00 83.88 86 VAL A CA 1
ATOM 671 C C . VAL A 1 86 ? -8.696 6.214 -4.290 1.00 83.88 86 VAL A C 1
ATOM 673 O O . VAL A 1 86 ? -9.123 6.575 -5.385 1.00 83.88 86 VAL A O 1
ATOM 676 N N . ARG A 1 87 ? -7.384 6.174 -4.033 1.00 83.06 87 ARG A N 1
ATOM 677 C CA . ARG A 1 87 ? -6.384 6.600 -5.021 1.00 83.06 87 ARG A CA 1
ATOM 678 C C . ARG A 1 87 ? -6.210 5.603 -6.168 1.00 83.06 87 ARG A C 1
ATOM 680 O O . ARG A 1 87 ? -5.774 5.994 -7.249 1.00 83.06 87 ARG A O 1
ATOM 687 N N . TRP A 1 88 ? -6.519 4.331 -5.943 1.00 81.81 88 TRP A N 1
ATOM 688 C CA . TRP A 1 88 ? -6.323 3.273 -6.926 1.00 81.81 88 TRP A CA 1
ATOM 689 C C . TRP A 1 88 ? -7.675 2.704 -7.337 1.00 81.81 88 TRP A C 1
ATOM 691 O O . TRP A 1 88 ? -8.217 1.824 -6.683 1.00 81.81 88 TRP A O 1
ATOM 701 N N . SER A 1 89 ? -8.179 3.146 -8.488 1.00 76.00 89 SER A N 1
ATOM 702 C CA . SER A 1 89 ? -9.437 2.651 -9.067 1.00 76.00 89 SER A CA 1
ATOM 703 C C . SER A 1 89 ? -9.371 1.198 -9.560 1.00 76.00 89 SER A C 1
ATOM 705 O O . SER A 1 89 ? -10.375 0.644 -9.997 1.00 76.00 89 SER A O 1
ATOM 707 N N . SER A 1 90 ? -8.197 0.560 -9.502 1.00 90.06 90 SER A N 1
ATOM 708 C CA . SER A 1 90 ? -7.997 -0.830 -9.901 1.00 90.06 90 SER A CA 1
ATOM 709 C C . SER A 1 90 ? -7.162 -1.584 -8.874 1.00 90.06 90 SER A C 1
ATOM 711 O O . SER A 1 90 ? -5.998 -1.252 -8.625 1.00 90.06 90 SER A O 1
ATOM 713 N N . TRP A 1 91 ? -7.747 -2.662 -8.350 1.00 92.06 91 TRP A N 1
ATOM 714 C CA . TRP A 1 91 ? -7.093 -3.603 -7.442 1.00 92.06 91 TRP A CA 1
ATOM 715 C C . TRP A 1 91 ? -5.786 -4.151 -8.021 1.00 92.06 91 TRP A C 1
ATOM 717 O O . TRP A 1 91 ? -4.748 -4.132 -7.365 1.00 92.06 91 TRP A O 1
ATOM 727 N N . PHE A 1 92 ? -5.801 -4.574 -9.286 1.00 93.56 92 PHE A N 1
ATOM 728 C CA . PHE A 1 92 ? -4.613 -5.122 -9.937 1.00 93.56 92 PHE A CA 1
ATOM 729 C C . PHE A 1 92 ? -3.491 -4.084 -10.072 1.00 93.56 92 PHE A C 1
ATOM 731 O O . PHE A 1 92 ? -2.313 -4.394 -9.886 1.00 93.56 92 PHE A O 1
ATOM 738 N N . THR A 1 93 ? -3.844 -2.833 -10.364 1.00 93.56 93 THR A N 1
ATOM 739 C CA . THR A 1 93 ? -2.874 -1.737 -10.437 1.00 93.56 93 THR A CA 1
ATOM 740 C C . THR A 1 93 ? -2.252 -1.490 -9.059 1.00 93.56 93 THR A C 1
A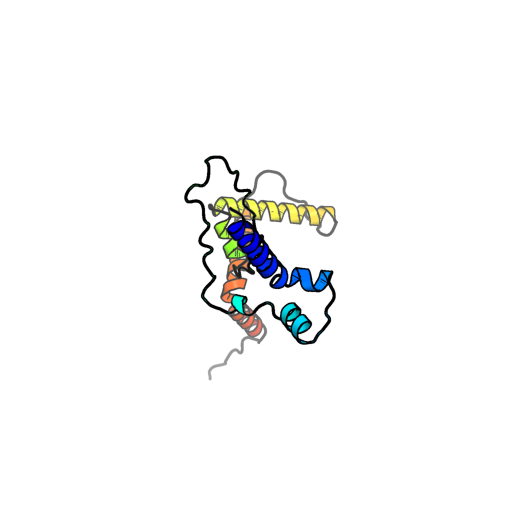TOM 742 O O . THR A 1 93 ? -1.026 -1.399 -8.971 1.00 93.56 93 THR A O 1
ATOM 745 N N . LEU A 1 94 ? -3.052 -1.513 -7.983 1.00 94.06 94 LEU A N 1
ATOM 746 C CA . LEU A 1 94 ? -2.568 -1.385 -6.601 1.00 94.06 94 LEU A CA 1
ATOM 747 C C . LEU A 1 94 ? -1.611 -2.522 -6.228 1.00 94.06 94 LEU A C 1
ATOM 749 O O . LEU A 1 94 ? -0.521 -2.266 -5.713 1.00 94.06 94 LEU A O 1
ATOM 753 N N . LEU A 1 95 ? -1.971 -3.767 -6.553 1.00 95.00 95 LEU A N 1
ATOM 754 C CA . LEU A 1 95 ? -1.113 -4.931 -6.325 1.00 95.00 95 LEU A CA 1
ATOM 755 C C . LEU A 1 95 ? 0.241 -4.792 -7.019 1.00 95.00 95 LEU A C 1
ATOM 757 O O . LEU A 1 95 ? 1.274 -5.002 -6.383 1.00 95.00 95 LEU A O 1
ATOM 761 N N . LYS A 1 96 ? 0.257 -4.389 -8.297 1.00 95.06 96 LYS A N 1
ATOM 762 C CA . LYS A 1 96 ? 1.510 -4.162 -9.033 1.00 95.06 96 LYS A CA 1
ATOM 763 C C . LYS A 1 96 ? 2.379 -3.115 -8.350 1.00 95.06 96 LYS A C 1
ATOM 765 O O . LYS A 1 96 ? 3.586 -3.303 -8.232 1.00 95.06 96 LYS A O 1
ATOM 770 N N . ALA A 1 97 ? 1.788 -2.019 -7.894 1.00 94.38 97 ALA A N 1
ATOM 771 C CA . ALA A 1 97 ? 2.543 -0.946 -7.267 1.00 94.38 97 ALA A CA 1
ATOM 772 C C . ALA A 1 97 ? 3.125 -1.335 -5.915 1.00 94.38 97 ALA A C 1
ATOM 774 O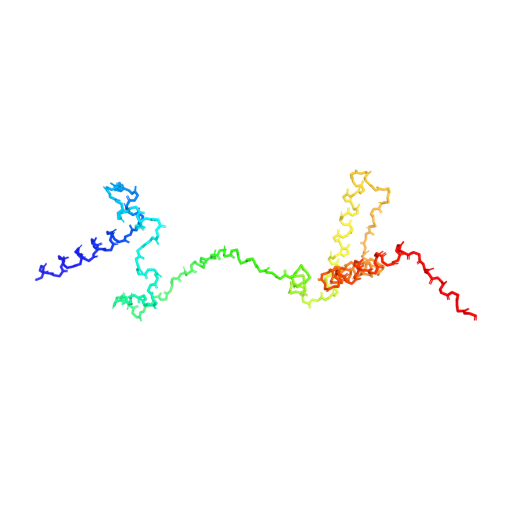 O . ALA A 1 97 ? 4.283 -1.031 -5.640 1.00 94.38 97 ALA A O 1
ATOM 775 N N . ILE A 1 98 ? 2.363 -2.059 -5.097 1.00 94.75 98 ILE A N 1
ATOM 776 C CA . ILE A 1 98 ? 2.868 -2.588 -3.832 1.00 94.75 98 ILE A CA 1
ATOM 777 C C . ILE A 1 98 ? 3.949 -3.639 -4.085 1.00 94.75 98 ILE A C 1
ATOM 779 O O . ILE A 1 98 ? 4.965 -3.632 -3.394 1.00 94.75 98 ILE A O 1
ATOM 783 N N . ALA A 1 99 ? 3.799 -4.494 -5.098 1.00 95.56 99 ALA A N 1
ATOM 784 C CA . ALA A 1 99 ? 4.837 -5.449 -5.476 1.00 95.56 99 ALA A CA 1
ATOM 785 C C . ALA A 1 99 ? 6.141 -4.739 -5.898 1.00 95.56 99 ALA A C 1
ATOM 787 O O . ALA A 1 99 ? 7.218 -5.091 -5.413 1.00 95.56 99 ALA A O 1
ATOM 788 N N . TRP A 1 100 ? 6.053 -3.679 -6.708 1.00 95.31 100 TRP A N 1
ATOM 789 C CA . TRP A 1 100 ? 7.208 -2.846 -7.065 1.00 95.31 100 TRP A CA 1
ATOM 790 C C . TRP A 1 100 ? 7.825 -2.127 -5.866 1.00 95.31 100 TRP A C 1
ATOM 792 O O . TRP A 1 100 ? 9.047 -2.113 -5.725 1.00 95.31 100 TRP A O 1
ATOM 802 N N . LEU A 1 101 ? 7.004 -1.574 -4.972 1.00 94.75 101 LEU A N 1
ATOM 803 C CA . LEU A 1 101 ? 7.484 -0.942 -3.745 1.00 94.75 101 LEU A CA 1
ATOM 804 C C . LEU A 1 101 ? 8.239 -1.948 -2.868 1.00 94.75 101 LEU A C 1
ATOM 806 O O . LEU A 1 101 ? 9.310 -1.637 -2.352 1.00 94.75 101 LEU A O 1
ATOM 810 N N . ARG A 1 102 ? 7.733 -3.179 -2.745 1.00 93.44 102 ARG A N 1
ATOM 811 C CA . ARG A 1 102 ? 8.410 -4.257 -2.011 1.00 93.44 102 ARG A CA 1
ATOM 812 C C . ARG A 1 102 ? 9.751 -4.624 -2.645 1.00 93.44 102 ARG A C 1
ATOM 814 O O . ARG A 1 102 ? 10.732 -4.734 -1.913 1.00 93.44 102 ARG A O 1
ATOM 821 N N . ARG A 1 103 ? 9.832 -4.733 -3.978 1.00 93.00 103 ARG A N 1
ATOM 822 C CA . ARG A 1 103 ? 11.117 -4.911 -4.683 1.00 93.00 103 ARG A CA 1
ATOM 823 C C . ARG A 1 103 ? 12.084 -3.772 -4.400 1.00 93.00 103 ARG A C 1
ATOM 825 O O . ARG A 1 103 ? 13.258 -4.016 -4.142 1.00 93.00 103 ARG A O 1
ATOM 832 N N . PHE A 1 104 ? 11.596 -2.535 -4.417 1.00 92.25 104 PHE A N 1
ATOM 833 C CA . PHE A 1 104 ? 12.422 -1.371 -4.128 1.00 92.25 104 PHE A CA 1
ATOM 834 C C . PHE A 1 104 ? 12.970 -1.408 -2.697 1.00 92.25 104 PHE A C 1
ATOM 836 O O . PHE A 1 104 ? 14.162 -1.197 -2.492 1.00 92.25 104 PHE A O 1
ATOM 843 N N . ILE A 1 105 ? 12.141 -1.770 -1.714 1.00 91.88 105 ILE A N 1
ATOM 844 C CA . ILE A 1 105 ? 12.578 -1.959 -0.325 1.00 91.88 105 ILE A CA 1
ATOM 845 C C . ILE A 1 105 ? 13.648 -3.056 -0.239 1.00 91.88 105 ILE A C 1
ATOM 847 O O . ILE A 1 105 ? 14.701 -2.826 0.352 1.00 91.88 105 ILE A O 1
ATOM 851 N N . GLN A 1 106 ? 13.431 -4.215 -0.867 1.00 90.50 106 GLN A N 1
ATOM 852 C CA . GLN A 1 106 ? 14.417 -5.305 -0.901 1.00 90.50 106 GLN A CA 1
ATOM 853 C C . GLN A 1 106 ? 15.734 -4.869 -1.554 1.00 90.50 106 GLN A C 1
ATOM 855 O O . GLN A 1 106 ? 16.809 -5.184 -1.045 1.00 90.50 106 GLN A O 1
ATOM 860 N N . TYR A 1 107 ? 15.662 -4.089 -2.632 1.00 90.38 107 TYR A N 1
ATOM 861 C CA . TYR A 1 107 ? 16.828 -3.489 -3.271 1.00 90.38 107 TYR A CA 1
ATOM 862 C C . TYR A 1 107 ? 17.593 -2.561 -2.330 1.00 90.38 107 TYR A C 1
ATOM 864 O O . TYR A 1 107 ? 18.812 -2.690 -2.216 1.00 90.38 107 TYR A O 1
ATOM 872 N N . LEU A 1 108 ? 16.904 -1.674 -1.609 1.00 91.31 108 LEU A N 1
ATOM 873 C CA . LEU A 1 108 ? 17.549 -0.816 -0.616 1.00 91.31 108 LEU A CA 1
ATOM 874 C C . LEU A 1 108 ? 18.197 -1.646 0.497 1.00 91.31 108 LEU A C 1
ATOM 876 O O . LEU A 1 108 ? 19.351 -1.407 0.846 1.00 91.31 108 LEU A O 1
ATOM 880 N N . MET A 1 109 ? 17.500 -2.652 1.025 1.00 90.31 109 MET A N 1
ATOM 881 C CA . MET A 1 109 ? 18.037 -3.522 2.074 1.00 90.31 109 MET A CA 1
ATOM 882 C C . MET A 1 109 ? 19.299 -4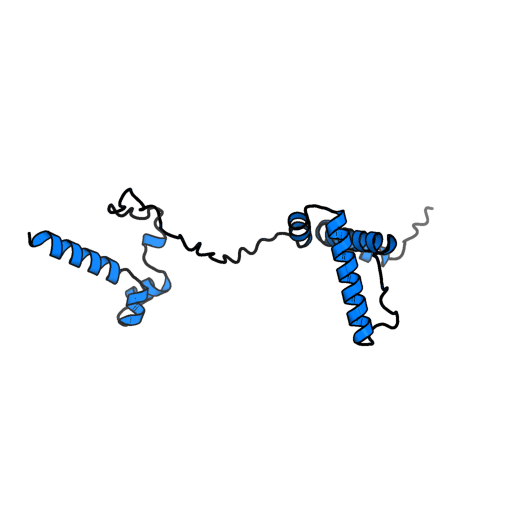.261 1.617 1.00 90.31 109 MET A C 1
ATOM 884 O O . MET A 1 109 ? 20.278 -4.314 2.363 1.00 90.31 109 MET A O 1
ATOM 888 N N . HIS A 1 110 ? 19.300 -4.775 0.386 1.00 88.31 110 HIS A N 1
ATOM 889 C CA . HIS A 1 110 ? 20.467 -5.401 -0.220 1.00 88.31 110 HIS A CA 1
ATOM 890 C C . HIS A 1 110 ? 21.616 -4.396 -0.417 1.00 88.31 110 HIS A C 1
ATOM 892 O O . HIS A 1 110 ? 22.743 -4.646 0.008 1.00 88.31 110 HIS A O 1
ATOM 898 N N . LYS A 1 111 ? 21.328 -3.212 -0.978 1.00 87.81 111 LYS A N 1
ATOM 899 C CA . LYS A 1 111 ? 22.312 -2.135 -1.195 1.00 87.81 111 LYS A CA 1
ATOM 900 C C . LYS A 1 111 ? 23.013 -1.720 0.102 1.00 87.81 111 LYS A C 1
ATOM 902 O O . LYS A 1 111 ? 24.211 -1.457 0.094 1.00 87.81 111 LYS A O 1
ATOM 907 N N . PHE A 1 112 ? 22.283 -1.692 1.215 1.00 91.12 112 PHE A N 1
ATOM 908 C CA . PHE A 1 112 ? 22.818 -1.356 2.536 1.00 91.12 112 PHE A CA 1
ATOM 909 C C . PHE A 1 112 ? 23.329 -2.573 3.330 1.00 91.12 112 PHE A C 1
ATOM 911 O O . PHE A 1 112 ? 23.515 -2.462 4.540 1.00 91.12 112 PHE A O 1
ATOM 918 N N . LYS A 1 113 ? 23.556 -3.730 2.683 1.00 83.31 113 LYS A N 1
ATOM 919 C CA . LYS A 1 113 ? 24.052 -4.982 3.298 1.00 83.31 113 LYS A CA 1
ATOM 920 C C . LYS A 1 113 ? 23.226 -5.474 4.498 1.00 83.31 113 LYS A C 1
ATOM 922 O O . LYS A 1 113 ? 23.721 -6.215 5.340 1.00 83.31 113 LYS A O 1
ATOM 927 N N . ARG A 1 114 ? 21.951 -5.083 4.574 1.00 81.00 114 ARG A N 1
ATOM 928 C CA . ARG A 1 114 ? 20.990 -5.544 5.593 1.00 81.00 114 ARG A CA 1
ATOM 929 C C . ARG A 1 114 ? 20.295 -6.841 5.190 1.00 81.00 114 ARG A C 1
ATOM 931 O O . ARG A 1 114 ? 19.532 -7.399 5.972 1.00 81.00 114 ARG A O 1
ATOM 938 N N . HIS A 1 115 ? 20.516 -7.289 3.959 1.00 78.12 115 HIS A N 1
ATOM 939 C CA . HIS A 1 115 ? 19.900 -8.480 3.408 1.00 78.12 115 HIS A CA 1
ATOM 940 C C . HIS A 1 115 ? 20.844 -9.163 2.421 1.00 78.12 115 HIS A C 1
ATOM 942 O O . HIS A 1 115 ? 21.485 -8.491 1.617 1.00 78.12 115 HIS A O 1
ATOM 948 N N . ILE A 1 116 ? 20.910 -10.493 2.493 1.00 68.75 116 ILE A N 1
ATOM 949 C CA . ILE A 1 116 ? 21.821 -11.323 1.687 1.00 68.75 116 ILE A CA 1
ATOM 950 C C . ILE A 1 116 ? 21.186 -11.677 0.332 1.00 68.75 116 ILE A C 1
ATOM 952 O O . ILE A 1 116 ? 21.887 -11.920 -0.645 1.00 68.75 116 ILE A O 1
ATOM 956 N N . ILE A 1 117 ? 19.852 -11.686 0.250 1.00 77.19 117 ILE A N 1
ATOM 957 C CA . ILE A 1 117 ? 19.143 -12.095 -0.966 1.00 77.19 117 ILE A CA 1
ATOM 958 C C . ILE A 1 117 ? 19.143 -10.946 -1.975 1.00 77.19 117 ILE A C 1
ATOM 960 O O . ILE A 1 117 ? 18.704 -9.834 -1.659 1.00 77.19 117 ILE A O 1
ATOM 964 N N . MET A 1 118 ? 19.605 -11.258 -3.185 1.00 75.81 118 MET A N 1
ATOM 965 C CA . MET A 1 118 ? 19.604 -10.368 -4.343 1.00 75.81 118 MET A CA 1
ATOM 966 C C . MET A 1 118 ? 18.168 -10.036 -4.777 1.00 75.81 118 MET A C 1
ATOM 968 O O . MET A 1 118 ? 17.326 -10.936 -4.830 1.00 75.81 118 MET A O 1
ATOM 972 N N . PRO A 1 119 ? 17.869 -8.776 -5.130 1.00 76.81 119 PRO A N 1
ATOM 973 C CA . PRO A 1 119 ? 16.564 -8.403 -5.665 1.00 76.81 119 PRO A CA 1
ATOM 974 C C . PRO A 1 119 ? 16.283 -9.085 -7.007 1.00 76.81 119 PRO A C 1
ATOM 976 O O . PRO A 1 119 ? 17.145 -9.126 -7.886 1.00 76.81 119 PRO A O 1
ATOM 979 N N . THR A 1 120 ? 15.055 -9.569 -7.189 1.00 82.19 120 THR A N 1
ATOM 980 C CA . THR A 1 120 ? 14.599 -10.156 -8.454 1.00 82.19 120 THR A CA 1
ATOM 981 C C . THR A 1 120 ? 14.547 -9.093 -9.556 1.00 82.19 120 THR A C 1
ATOM 983 O O . THR A 1 120 ? 13.881 -8.066 -9.408 1.00 82.19 120 THR A O 1
ATOM 986 N N . ALA A 1 121 ? 15.217 -9.351 -10.681 1.00 83.19 121 ALA A N 1
ATOM 987 C CA . ALA A 1 121 ? 15.170 -8.508 -11.875 1.00 83.19 121 ALA A CA 1
ATOM 988 C C . ALA A 1 121 ? 14.079 -8.970 -12.863 1.00 83.19 121 ALA A C 1
ATOM 990 O O . ALA A 1 121 ? 13.664 -10.128 -12.857 1.00 83.19 121 ALA A O 1
ATOM 991 N N . GLY A 1 122 ? 13.631 -8.068 -13.743 1.00 88.44 122 GLY A N 1
ATOM 992 C CA . GLY A 1 122 ? 12.675 -8.377 -14.816 1.00 88.44 122 GLY A CA 1
ATOM 993 C C . GLY A 1 122 ? 11.205 -8.159 -14.439 1.00 88.44 122 GLY A C 1
ATOM 994 O O . GLY A 1 122 ? 10.887 -7.317 -13.600 1.00 88.44 122 GLY A O 1
ATOM 995 N N . HIS A 1 123 ? 10.291 -8.887 -15.083 1.00 92.56 123 HIS A N 1
ATOM 996 C CA . HIS A 1 123 ? 8.843 -8.742 -14.883 1.00 92.56 123 HIS A CA 1
ATOM 997 C C . HIS A 1 123 ? 8.397 -9.169 -13.476 1.00 92.56 123 HIS A C 1
ATOM 999 O O . HIS A 1 123 ? 9.053 -9.990 -12.832 1.00 92.56 123 HIS A O 1
ATOM 1005 N N . LEU A 1 124 ? 7.278 -8.613 -12.999 1.00 92.81 124 LEU A N 1
ATOM 1006 C CA . LEU A 1 124 ? 6.647 -9.047 -11.749 1.00 92.81 124 LEU A CA 1
ATOM 1007 C C . LEU A 1 124 ? 6.139 -10.484 -11.881 1.00 92.81 124 LEU A C 1
ATOM 1009 O O . LEU A 1 124 ? 5.429 -10.814 -12.829 1.00 92.81 124 LEU A O 1
ATOM 1013 N N . GLN A 1 125 ? 6.476 -11.318 -10.904 1.00 93.81 125 GLN A N 1
ATOM 1014 C CA . GLN A 1 125 ? 5.987 -12.686 -10.814 1.00 93.81 125 GLN A CA 1
ATOM 1015 C C . GLN A 1 125 ? 4.633 -12.729 -10.102 1.00 93.81 125 GLN A C 1
ATOM 1017 O O . GLN A 1 125 ? 4.347 -11.919 -9.218 1.00 93.81 125 GLN A O 1
ATOM 1022 N N . VAL A 1 126 ? 3.818 -13.738 -10.422 1.00 94.88 126 VAL A N 1
ATOM 1023 C CA . VAL A 1 126 ? 2.511 -13.956 -9.773 1.00 94.88 126 VAL A CA 1
ATOM 1024 C C . VAL A 1 126 ? 2.657 -14.072 -8.254 1.00 94.88 126 VAL A C 1
ATOM 1026 O O . VAL A 1 126 ? 1.883 -13.472 -7.516 1.00 94.88 126 VAL A O 1
ATOM 1029 N N . LYS A 1 127 ? 3.705 -14.755 -7.779 1.00 94.62 127 LYS A N 1
ATOM 1030 C CA . LYS A 1 127 ? 4.012 -14.873 -6.347 1.00 94.62 127 LYS A CA 1
ATOM 1031 C C . LYS A 1 127 ? 4.135 -13.508 -5.661 1.00 94.62 127 LYS A C 1
ATOM 1033 O O . LYS A 1 127 ? 3.624 -13.328 -4.562 1.00 94.62 127 LYS A O 1
ATOM 1038 N N . GLU A 1 128 ? 4.763 -12.532 -6.312 1.00 94.81 128 GLU A N 1
ATOM 1039 C CA . GLU A 1 128 ? 4.956 -11.193 -5.746 1.00 94.81 128 GLU A CA 1
ATOM 1040 C C . GLU A 1 128 ? 3.645 -10.410 -5.666 1.00 94.81 128 GLU A C 1
ATOM 1042 O O . GLU A 1 128 ? 3.449 -9.640 -4.726 1.00 94.81 128 GLU A O 1
ATOM 1047 N N . LEU A 1 129 ? 2.732 -10.639 -6.615 1.00 96.25 129 LEU A N 1
ATOM 1048 C CA . LEU A 1 129 ? 1.378 -10.090 -6.570 1.00 96.25 129 LEU A CA 1
ATOM 1049 C C . LEU A 1 129 ? 0.567 -10.714 -5.430 1.00 96.25 129 LEU A C 1
ATOM 1051 O O . LEU A 1 129 ? -0.091 -9.986 -4.690 1.00 96.25 129 LEU A O 1
ATOM 1055 N N . THR A 1 130 ? 0.669 -12.030 -5.228 1.00 96.81 130 THR A N 1
ATOM 1056 C CA . THR A 1 130 ? 0.035 -12.720 -4.093 1.00 96.81 130 THR A CA 1
ATOM 1057 C C . THR A 1 130 ? 0.570 -12.202 -2.759 1.00 96.81 130 THR A C 1
ATOM 1059 O O . THR A 1 130 ? -0.192 -11.927 -1.835 1.00 96.81 130 THR A O 1
ATOM 1062 N N . GLU A 1 131 ? 1.882 -12.004 -2.646 1.00 95.81 131 GLU A N 1
ATOM 1063 C CA . GLU A 1 131 ? 2.477 -11.423 -1.444 1.00 95.81 131 GLU A CA 1
ATOM 1064 C C . GLU A 1 131 ? 2.040 -9.967 -1.227 1.00 95.81 131 GLU A C 1
ATOM 1066 O O . GLU A 1 131 ? 1.760 -9.578 -0.093 1.00 95.81 131 GLU A O 1
ATOM 1071 N N . ALA A 1 132 ? 1.942 -9.163 -2.290 1.00 95.94 132 ALA A N 1
ATOM 1072 C CA . ALA A 1 132 ? 1.419 -7.800 -2.211 1.00 95.94 132 ALA A CA 1
ATOM 1073 C C . ALA A 1 132 ? -0.037 -7.780 -1.724 1.00 95.94 132 ALA A C 1
ATOM 1075 O O . ALA A 1 132 ? -0.379 -6.984 -0.851 1.00 95.94 132 ALA A O 1
ATOM 1076 N N . GLN A 1 133 ? -0.869 -8.702 -2.214 1.00 96.31 133 GLN A N 1
ATOM 1077 C CA . GLN A 1 133 ? -2.239 -8.882 -1.738 1.00 96.31 133 GLN A CA 1
ATOM 1078 C C . GLN A 1 133 ? -2.263 -9.185 -0.242 1.00 96.31 133 GLN A C 1
ATOM 1080 O O . GLN A 1 133 ? -3.000 -8.541 0.502 1.00 96.31 133 GLN A O 1
ATOM 1085 N N . MET A 1 134 ? -1.426 -10.117 0.217 1.00 97.19 134 MET A N 1
ATOM 1086 C CA . MET A 1 134 ? -1.352 -10.463 1.636 1.00 97.19 134 MET A CA 1
ATOM 1087 C C . MET A 1 134 ? -0.935 -9.279 2.509 1.00 97.19 134 MET A C 1
ATOM 1089 O O . MET A 1 134 ? -1.432 -9.153 3.625 1.00 97.19 134 MET A O 1
ATOM 1093 N N . VAL A 1 135 ? -0.055 -8.398 2.022 1.00 95.19 135 VAL A N 1
ATOM 1094 C CA . VAL A 1 135 ? 0.307 -7.165 2.740 1.00 95.19 135 VAL A CA 1
ATOM 1095 C C . VAL A 1 135 ? -0.906 -6.253 2.907 1.00 95.19 135 VAL A C 1
ATOM 1097 O O . VAL A 1 135 ? -1.161 -5.806 4.023 1.00 95.19 135 VAL A O 1
ATOM 1100 N N . ILE A 1 136 ? -1.677 -6.016 1.840 1.00 94.44 136 ILE A N 1
ATOM 1101 C CA . ILE A 1 136 ? -2.879 -5.172 1.920 1.00 94.44 136 ILE A CA 1
ATOM 1102 C C . ILE A 1 136 ? -3.900 -5.783 2.880 1.00 94.44 136 ILE A C 1
ATOM 1104 O O . ILE A 1 136 ? -4.405 -5.090 3.756 1.00 94.44 136 ILE A O 1
ATOM 1108 N N . VAL A 1 137 ? -4.182 -7.082 2.746 1.00 94.44 137 VAL A N 1
ATOM 1109 C CA . VAL A 1 137 ? -5.160 -7.775 3.597 1.00 94.44 137 VAL A CA 1
ATOM 1110 C C . VAL A 1 137 ? -4.763 -7.673 5.066 1.00 94.44 137 VAL A C 1
ATOM 1112 O O . VAL A 1 137 ? -5.593 -7.302 5.888 1.00 94.44 137 VAL A O 1
ATOM 1115 N N . ARG A 1 138 ? -3.492 -7.927 5.399 1.00 93.81 138 ARG A N 1
ATOM 1116 C CA . ARG A 1 138 ? -2.997 -7.794 6.778 1.00 93.81 138 ARG A CA 1
ATOM 1117 C C . ARG A 1 138 ? -3.117 -6.367 7.300 1.00 93.81 138 ARG A C 1
ATOM 1119 O O . ARG A 1 138 ? -3.445 -6.197 8.467 1.00 93.81 138 ARG A O 1
ATOM 1126 N N . GLN A 1 139 ? -2.863 -5.364 6.459 1.00 92.62 139 GLN A N 1
ATOM 1127 C CA . GLN A 1 139 ? -3.010 -3.962 6.844 1.00 92.62 139 GLN A CA 1
ATOM 1128 C C . GLN A 1 139 ? -4.469 -3.629 7.178 1.00 92.62 139 GLN A C 1
ATOM 1130 O O . GLN A 1 139 ? -4.738 -3.089 8.245 1.00 92.62 139 GLN A O 1
ATOM 1135 N N . VAL A 1 140 ? -5.411 -4.011 6.312 1.00 92.62 140 VAL A N 1
ATOM 1136 C CA . VAL A 1 140 ? -6.848 -3.788 6.546 1.00 92.62 140 VAL A CA 1
ATOM 1137 C C . VAL A 1 140 ? -7.320 -4.550 7.783 1.00 92.62 140 VAL A C 1
ATOM 1139 O O . VAL A 1 140 ? -8.030 -3.999 8.616 1.00 92.62 140 VAL A O 1
ATOM 1142 N N . GLN A 1 141 ? -6.891 -5.804 7.945 1.00 91.94 141 GLN A N 1
ATOM 1143 C CA . GLN A 1 141 ? -7.225 -6.601 9.124 1.00 91.94 141 GLN A CA 1
ATOM 1144 C C . GLN A 1 141 ? -6.684 -5.983 10.413 1.00 91.94 141 GLN A C 1
ATOM 1146 O O . GLN A 1 141 ? -7.386 -5.989 11.413 1.00 91.94 141 GLN A O 1
ATOM 1151 N N . ALA A 1 142 ? -5.468 -5.437 10.404 1.00 90.50 142 ALA A N 1
ATOM 1152 C CA . ALA A 1 142 ? -4.909 -4.758 11.568 1.00 90.50 142 ALA A CA 1
ATOM 1153 C C . ALA A 1 142 ? -5.658 -3.459 11.908 1.00 90.50 142 ALA A C 1
ATOM 1155 O O . ALA A 1 142 ? -5.759 -3.115 13.081 1.00 90.50 142 ALA A O 1
ATOM 1156 N N . GLU A 1 143 ? -6.183 -2.753 10.902 1.00 89.69 143 GLU A N 1
ATOM 1157 C CA . GLU A 1 143 ? -6.987 -1.542 11.103 1.00 89.69 143 GLU A CA 1
ATOM 1158 C C . GLU A 1 143 ? -8.383 -1.844 11.659 1.00 89.69 143 GLU A C 1
ATOM 1160 O O . GLU A 1 143 ? -8.863 -1.101 12.508 1.00 89.69 143 GLU A O 1
ATOM 1165 N N . VAL A 1 144 ? -9.032 -2.912 11.184 1.00 91.94 144 VAL A N 1
ATOM 1166 C CA . VAL A 1 144 ? -10.430 -3.224 11.533 1.00 91.94 144 VAL A CA 1
ATOM 1167 C C . VAL A 1 144 ? -10.540 -4.172 12.726 1.00 91.94 144 VAL A C 1
ATOM 1169 O O . VAL A 1 144 ? -11.431 -4.003 13.548 1.00 91.94 144 VAL A O 1
ATOM 1172 N N . TYR A 1 145 ? -9.642 -5.154 12.827 1.00 91.50 145 TYR A N 1
ATOM 1173 C CA . TYR A 1 145 ? -9.693 -6.249 13.803 1.00 91.50 145 TYR A CA 1
ATOM 1174 C C . TYR A 1 145 ? -8.468 -6.274 14.726 1.00 91.50 145 TYR A C 1
ATOM 1176 O O . TYR A 1 145 ? -8.003 -7.336 15.152 1.00 91.50 145 TYR A O 1
ATOM 1184 N N . GLY A 1 146 ? -7.858 -5.111 14.968 1.00 91.25 146 GLY A N 1
ATOM 1185 C CA . GLY A 1 146 ? -6.632 -5.010 15.758 1.00 91.25 146 GLY A CA 1
ATOM 1186 C C . GLY A 1 146 ? -6.786 -5.615 17.157 1.00 91.25 146 GLY A C 1
ATOM 1187 O O . GLY A 1 146 ? -5.913 -6.363 17.605 1.00 91.25 146 GLY A O 1
ATOM 1188 N N . ASP A 1 147 ? -7.919 -5.358 17.810 1.00 89.38 147 ASP A N 1
ATOM 1189 C CA . ASP A 1 147 ? -8.211 -5.838 19.161 1.00 89.38 147 ASP A CA 1
ATOM 1190 C C . ASP A 1 147 ? -8.405 -7.354 19.206 1.00 89.38 147 ASP A C 1
ATOM 1192 O O . ASP A 1 147 ? -7.832 -8.031 20.061 1.00 89.38 147 ASP A O 1
ATOM 1196 N N . GLU A 1 148 ? -9.156 -7.917 18.263 1.00 92.50 148 GLU A N 1
ATOM 1197 C CA . GLU A 1 148 ? -9.376 -9.355 18.131 1.00 92.50 148 GLU A CA 1
ATOM 1198 C C . GLU A 1 148 ? -8.065 -10.078 17.824 1.00 92.50 148 GLU A C 1
ATOM 1200 O O . GLU A 1 148 ? -7.748 -11.085 18.456 1.00 92.50 148 GLU A O 1
ATOM 1205 N N . ILE A 1 149 ? -7.254 -9.537 16.911 1.00 90.81 149 ILE A N 1
ATOM 1206 C CA . ILE A 1 149 ? -5.931 -10.084 16.588 1.00 90.81 149 ILE A CA 1
ATOM 1207 C C . ILE A 1 149 ? -5.029 -10.073 17.827 1.00 90.81 149 ILE A C 1
ATOM 1209 O O . ILE A 1 149 ? -4.298 -11.038 18.061 1.00 90.81 149 ILE A O 1
ATOM 1213 N N . ASN A 1 150 ? -5.066 -9.007 18.627 1.00 90.44 150 ASN A N 1
ATOM 1214 C CA . ASN A 1 150 ? -4.282 -8.917 19.856 1.00 90.44 150 ASN A CA 1
ATOM 1215 C C . ASN A 1 150 ? -4.752 -9.935 20.904 1.00 90.44 150 ASN A C 1
ATOM 1217 O O . ASN A 1 150 ? -3.915 -10.641 21.465 1.00 90.44 150 ASN A O 1
ATOM 1221 N N . ARG A 1 151 ? -6.069 -10.089 21.097 1.00 91.00 151 ARG A N 1
ATOM 1222 C CA . ARG A 1 151 ? -6.649 -11.102 21.998 1.00 91.00 151 ARG A CA 1
ATOM 1223 C C . ARG A 1 151 ? -6.281 -12.527 21.583 1.00 91.00 151 ARG A C 1
ATOM 1225 O O . ARG A 1 151 ? -5.875 -13.326 22.425 1.00 91.00 151 ARG A O 1
ATOM 1232 N N . LEU A 1 152 ? -6.345 -12.840 20.288 1.00 88.88 152 LEU A N 1
ATOM 1233 C CA . LEU A 1 152 ? -5.956 -14.155 19.770 1.00 88.88 152 LEU A CA 1
ATOM 1234 C C . LEU A 1 152 ? -4.465 -14.440 19.997 1.00 88.88 152 LEU A C 1
ATOM 1236 O O . LEU A 1 152 ? -4.091 -15.554 20.362 1.00 88.88 152 LEU A O 1
ATOM 1240 N N . LYS A 1 153 ? -3.595 -13.437 19.827 1.00 86.94 153 LYS A N 1
ATOM 1241 C CA . LYS A 1 153 ? -2.156 -13.585 20.098 1.00 86.94 153 LYS A CA 1
ATOM 1242 C C . LYS A 1 153 ? -1.867 -13.855 21.573 1.00 86.94 153 LYS A C 1
ATOM 1244 O O . LYS A 1 153 ? -0.978 -14.651 21.860 1.00 86.94 153 LYS A O 1
ATOM 1249 N N . THR A 1 154 ? -2.591 -13.214 22.491 1.00 80.75 154 THR A N 1
ATOM 1250 C CA . THR A 1 154 ? -2.431 -13.454 23.933 1.00 80.75 154 THR A CA 1
ATOM 1251 C C . THR A 1 154 ? -2.951 -14.826 24.350 1.00 80.75 154 THR A C 1
ATOM 1253 O O . THR A 1 154 ? -2.286 -15.503 25.128 1.00 80.75 154 THR A O 1
ATOM 1256 N N . ASP A 1 155 ? -4.073 -15.272 23.778 1.00 73.75 155 ASP A N 1
ATOM 1257 C CA . ASP A 1 155 ? -4.676 -16.573 24.094 1.00 73.75 155 ASP A CA 1
ATOM 1258 C C . ASP A 1 155 ? -3.843 -17.746 23.551 1.00 73.75 155 ASP A C 1
ATOM 1260 O O . ASP A 1 155 ? -3.693 -18.771 24.199 1.00 73.75 155 ASP A O 1
ATOM 1264 N N . THR A 1 156 ? -3.175 -17.567 22.407 1.00 60.00 156 THR A N 1
ATOM 1265 C CA . THR A 1 156 ? -2.251 -18.583 21.864 1.00 60.00 156 THR A CA 1
ATOM 1266 C C . THR A 1 156 ? -0.976 -18.742 22.718 1.00 60.00 156 THR A C 1
ATOM 1268 O O . THR A 1 156 ? -0.314 -19.778 22.657 1.00 60.00 156 THR A O 1
ATOM 1271 N N . GLN A 1 157 ? -0.608 -17.727 23.513 1.00 58.25 157 GLN A N 1
ATOM 1272 C CA . GLN A 1 157 ? 0.525 -17.781 24.453 1.00 58.25 157 GLN A CA 1
ATOM 1273 C C . GLN A 1 157 ? 0.136 -18.370 25.819 1.00 58.25 157 GLN A C 1
ATOM 1275 O O . GLN A 1 157 ? 1.005 -18.866 26.541 1.00 58.25 157 GLN A O 1
ATOM 1280 N N . SER A 1 158 ? -1.152 -18.383 26.175 1.00 55.09 158 SER A N 1
ATOM 1281 C CA . SER A 1 158 ? -1.654 -19.292 27.203 1.00 55.09 158 SER A CA 1
ATOM 1282 C C . SER A 1 158 ? -1.792 -20.687 26.599 1.00 55.09 158 SER A C 1
ATOM 1284 O O . SER A 1 158 ? -2.493 -20.900 25.620 1.00 55.09 158 SER A O 1
ATOM 1286 N N . LYS A 1 159 ? -1.062 -21.658 27.154 1.00 53.91 159 LYS A N 1
ATOM 1287 C CA . LYS A 1 159 ? -1.079 -23.064 26.715 1.00 53.91 159 LYS A CA 1
ATOM 1288 C C . LYS A 1 159 ? -2.512 -23.565 26.466 1.00 53.91 159 LYS A C 1
ATOM 1290 O O . LYS A 1 159 ? -3.406 -23.180 27.219 1.00 53.91 159 LYS A O 1
ATOM 1295 N N . PRO A 1 160 ? -2.726 -24.509 25.527 1.00 47.91 160 PRO A N 1
ATOM 1296 C CA . PRO A 1 160 ? -4.005 -25.190 25.430 1.00 47.91 160 PRO A CA 1
ATOM 1297 C C . PRO A 1 160 ? -4.216 -25.957 26.736 1.00 47.91 160 PRO A C 1
ATOM 1299 O O . PRO A 1 160 ? -3.594 -26.996 26.972 1.00 47.91 160 PRO A O 1
ATOM 1302 N N . THR A 1 161 ? -5.066 -25.428 27.613 1.00 51.41 161 THR A N 1
ATOM 1303 C CA . THR A 1 161 ? -5.591 -26.172 28.752 1.00 51.41 161 THR A CA 1
ATOM 1304 C C . THR A 1 161 ? -6.445 -27.275 28.158 1.00 51.41 161 THR A C 1
ATOM 1306 O O . THR A 1 161 ? -7.613 -27.088 27.825 1.00 51.41 161 THR A O 1
ATOM 1309 N N . ARG A 1 162 ? -5.817 -28.431 27.937 1.00 47.84 162 ARG A N 1
ATOM 1310 C CA . ARG A 1 162 ? -6.503 -29.665 27.596 1.00 47.84 162 ARG A CA 1
ATOM 1311 C C . ARG A 1 162 ? -7.346 -30.004 28.818 1.00 47.84 162 ARG A C 1
ATOM 1313 O O . ARG A 1 162 ? -6.833 -30.527 29.803 1.00 47.84 162 ARG A O 1
ATOM 1320 N N . VAL A 1 163 ? -8.613 -29.607 28.785 1.00 53.81 163 VAL A N 1
ATOM 1321 C CA . VAL A 1 163 ? -9.586 -30.015 29.791 1.00 53.81 163 VAL A CA 1
ATOM 1322 C C . VAL A 1 163 ? -9.756 -31.517 29.592 1.00 53.81 163 VAL A C 1
ATOM 1324 O O . VAL A 1 163 ? -10.406 -31.952 28.643 1.00 53.81 163 VAL A O 1
ATOM 1327 N N . SER A 1 164 ? -9.074 -32.316 30.414 1.00 41.66 164 SER A N 1
ATOM 1328 C CA . SER A 1 164 ? -9.396 -33.732 30.554 1.00 41.66 164 SER A CA 1
ATOM 1329 C C . SER A 1 164 ? -10.810 -33.796 31.115 1.00 41.66 164 SER A C 1
ATOM 1331 O O . SER A 1 164 ? -11.030 -33.495 32.287 1.00 41.66 164 SER A O 1
ATOM 1333 N N . ALA A 1 165 ? -11.768 -34.099 30.242 1.00 45.09 165 ALA A N 1
ATOM 1334 C CA . ALA A 1 165 ? -13.077 -34.559 30.661 1.00 45.09 165 ALA A CA 1
ATOM 1335 C C . ALA A 1 165 ? -12.905 -35.909 31.378 1.00 45.09 165 ALA A C 1
ATOM 1337 O O . ALA A 1 165 ? -12.047 -36.705 30.992 1.00 45.09 165 ALA A O 1
ATOM 1338 N N . LEU A 1 166 ? -13.683 -36.047 32.451 1.00 44.47 166 LEU A N 1
ATOM 1339 C CA . LEU A 1 166 ? -13.725 -37.124 33.443 1.00 44.47 166 LEU A CA 1
ATOM 1340 C C . LEU A 1 166 ? -13.753 -38.538 32.850 1.00 44.47 166 LEU A C 1
ATOM 1342 O O . LEU A 1 166 ? -14.426 -38.727 31.813 1.00 44.47 166 LEU A O 1
#

Foldseek 3Di:
DPPVVVVVVVVVVVVLVQPLVVCVVPDDPDPVNVCCNVPNDPCVVPPDDPDDPDDDPDDPPDDPPPPPPPVPPPPPPQAPLNVLCVVDVDPQVSLQVLLVVVLVVVCVCVVVVVDDDDRDDDDDDPVSSVVSVVVSVVSVCCVPVVVVVVVVVVVVVVPPPPPPDD

Radius of gyration: 32.23 Å; chains: 1; bounding box: 50×105×50 Å

Organism: Opisthorchis felineus (NCBI:txid147828)